Prot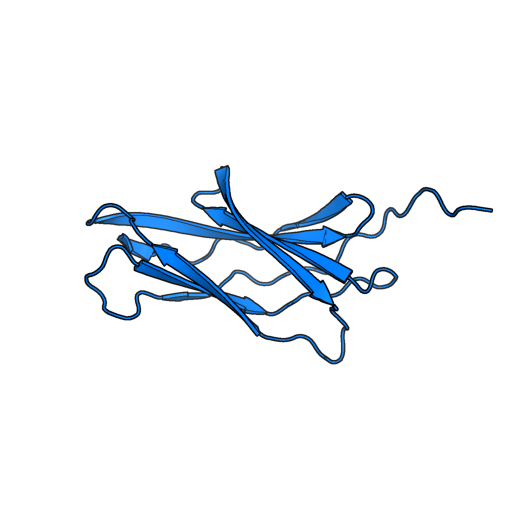ein AF-A0A4R5BX77-F1 (afdb_monomer_lite)

InterPro domains:
  IPR003961 Fibronectin type III [PF00041] (22-102)
  IPR003961 Fibronectin type III [PS50853] (12-107)
  IPR003961 Fibronectin type III [SM00060] (10-96)
  IPR003961 Fibronectin type III [cd00063] (22-99)
  IPR013783 Immunoglobulin-like fold [G3DSA:2.60.40.10] (9-107)
  IPR036116 Fibronectin type III superfamily [SSF49265] (3-102)

Secondary structure (DSSP, 8-state):
---------PPP-PPPEEE-SSSSSSEEEEEEE----SS--EEEEEEEETTTEEEEEEEEE--TT-PPEEEEEEE-PPTT-EE-EEEEEE-TTS-EEEPPPPPPEE-

Organism: NCBI:txid705336

Radius of gyration: 14.93 Å; chains: 1; bounding box: 51×19×36 Å

Structure (mmCIF, N/CA/C/O backbone):
data_AF-A0A4R5BX77-F1
#
_entry.id   AF-A0A4R5BX77-F1
#
loop_
_atom_site.group_PDB
_atom_site.id
_atom_site.type_symbol
_atom_site.label_atom_id
_atom_site.label_alt_id
_atom_site.label_comp_id
_atom_site.label_asym_id
_atom_site.label_entity_id
_atom_site.label_seq_id
_atom_site.pdbx_PDB_ins_code
_atom_site.Cartn_x
_atom_site.Cartn_y
_atom_site.Cartn_z
_atom_site.occupancy
_atom_site.B_iso_or_equiv
_atom_site.auth_seq_id
_atom_site.auth_comp_id
_atom_site.auth_asym_id
_atom_site.auth_atom_id
_atom_site.pdbx_PDB_model_num
ATOM 1 N N . MET A 1 1 ? 32.340 -6.209 -12.491 1.00 46.16 1 MET A N 1
ATOM 2 C CA . MET A 1 1 ? 31.988 -4.852 -12.034 1.00 46.16 1 MET A CA 1
ATOM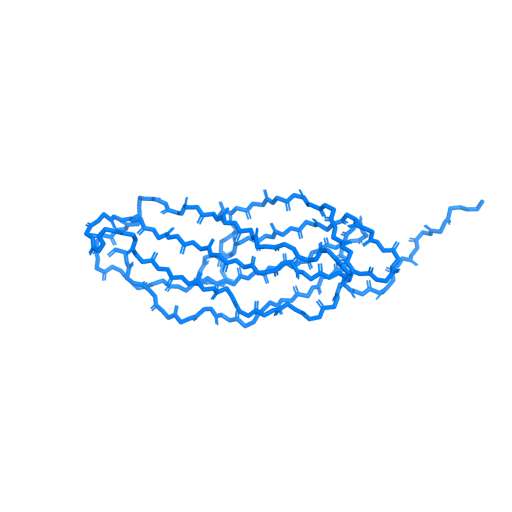 3 C C . MET A 1 1 ? 30.607 -4.953 -11.422 1.00 46.16 1 MET A C 1
ATOM 5 O O . MET A 1 1 ? 29.706 -5.384 -12.128 1.00 46.16 1 MET A O 1
ATOM 9 N N . ALA A 1 2 ? 30.462 -4.717 -10.119 1.00 51.72 2 ALA A N 1
ATOM 10 C CA . ALA A 1 2 ? 29.139 -4.658 -9.507 1.00 51.72 2 ALA A CA 1
ATOM 11 C C . ALA A 1 2 ? 28.529 -3.306 -9.890 1.00 51.72 2 ALA A C 1
ATOM 13 O O . ALA A 1 2 ? 29.172 -2.277 -9.702 1.00 51.72 2 ALA A O 1
ATOM 14 N N . VAL A 1 3 ? 27.344 -3.310 -10.491 1.00 53.44 3 VAL A N 1
ATOM 15 C CA . VAL A 1 3 ? 26.546 -2.091 -10.634 1.00 53.44 3 VAL A CA 1
ATOM 16 C C . VAL A 1 3 ? 26.080 -1.751 -9.220 1.00 53.44 3 VAL A C 1
ATOM 18 O O . VAL A 1 3 ? 25.325 -2.515 -8.632 1.00 53.44 3 VAL A O 1
ATOM 21 N N . THR A 1 4 ? 26.634 -0.699 -8.618 1.00 63.34 4 THR A N 1
ATOM 22 C CA . THR A 1 4 ? 26.408 -0.368 -7.196 1.00 63.34 4 THR A CA 1
ATOM 23 C C . THR A 1 4 ? 25.421 0.773 -6.978 1.00 63.34 4 THR A C 1
ATOM 25 O O . THR A 1 4 ? 25.225 1.176 -5.838 1.00 63.34 4 THR A O 1
ATOM 28 N N . THR A 1 5 ? 24.822 1.323 -8.034 1.00 67.25 5 THR A N 1
ATOM 29 C CA . THR A 1 5 ? 23.864 2.428 -7.914 1.00 67.25 5 THR A CA 1
ATOM 30 C C . THR A 1 5 ? 22.768 2.283 -8.959 1.00 67.25 5 THR A C 1
ATOM 32 O O . THR A 1 5 ? 23.004 2.568 -10.135 1.00 67.25 5 THR A O 1
ATOM 35 N N . ASP A 1 6 ? 21.596 1.842 -8.517 1.00 78.12 6 ASP A N 1
ATOM 36 C CA . ASP A 1 6 ? 20.336 2.051 -9.218 1.00 78.12 6 ASP A CA 1
ATOM 37 C C . ASP A 1 6 ? 19.696 3.322 -8.655 1.00 78.12 6 ASP A C 1
ATOM 39 O O . ASP A 1 6 ? 19.643 3.512 -7.439 1.00 78.12 6 ASP A O 1
ATOM 43 N N . THR A 1 7 ? 19.279 4.219 -9.537 1.00 82.06 7 THR A N 1
ATOM 44 C CA . THR A 1 7 ? 18.571 5.453 -9.169 1.00 82.06 7 THR A CA 1
ATOM 45 C C . THR A 1 7 ? 17.156 5.488 -9.737 1.00 82.06 7 THR A C 1
ATOM 47 O O . THR A 1 7 ? 16.425 6.449 -9.486 1.00 82.06 7 THR A O 1
ATOM 50 N N . GLY A 1 8 ? 16.798 4.503 -10.568 1.00 90.19 8 GLY A N 1
ATOM 51 C CA . GLY A 1 8 ? 15.437 4.300 -11.029 1.00 90.19 8 GLY A CA 1
ATOM 52 C C . GLY A 1 8 ? 14.577 3.920 -9.836 1.00 90.19 8 GLY A C 1
ATOM 53 O O . GLY A 1 8 ? 15.032 3.242 -8.932 1.00 90.19 8 GLY A O 1
ATOM 54 N N . LYS A 1 9 ? 13.360 4.447 -9.782 1.00 93.81 9 LYS A N 1
ATOM 55 C CA . LYS A 1 9 ? 12.373 4.020 -8.795 1.00 93.81 9 LYS A CA 1
ATOM 56 C C . LYS A 1 9 ? 11.292 3.237 -9.527 1.00 93.81 9 LYS A C 1
ATOM 58 O O . LYS A 1 9 ? 11.008 3.593 -10.678 1.00 93.81 9 LYS A O 1
ATOM 63 N N . PRO A 1 10 ? 10.591 2.327 -8.830 1.00 96.94 10 PRO A N 1
ATOM 64 C CA . PRO A 1 10 ? 9.416 1.679 -9.387 1.00 96.94 10 PRO A CA 1
ATOM 65 C C . PRO A 1 10 ? 8.437 2.699 -9.955 1.00 96.94 10 PRO A C 1
ATOM 67 O O . PRO A 1 10 ? 8.307 3.792 -9.409 1.00 96.94 10 PRO A O 1
ATOM 70 N N . GLU A 1 11 ? 7.713 2.361 -11.014 1.00 98.00 11 GLU A N 1
ATOM 71 C CA . GLU A 1 11 ? 6.691 3.222 -11.605 1.00 98.00 11 GLU A CA 1
ATOM 72 C C . GLU A 1 11 ? 5.589 3.577 -10.596 1.00 98.00 11 GLU A C 1
ATOM 74 O O . GLU A 1 11 ? 5.415 2.924 -9.560 1.00 98.00 11 GLU A O 1
ATOM 79 N N . SER A 1 12 ? 4.826 4.632 -10.887 1.00 97.44 12 SER A N 1
ATOM 80 C CA . SER A 1 12 ? 3.741 5.082 -10.010 1.00 97.44 12 SER A CA 1
ATOM 81 C C . SER A 1 12 ? 2.764 3.955 -9.668 1.00 97.44 12 SER A C 1
ATOM 83 O O . SER A 1 12 ? 2.324 3.202 -10.533 1.00 97.44 12 SER A O 1
ATOM 85 N N . ILE A 1 13 ? 2.382 3.884 -8.394 1.00 98.00 13 ILE A N 1
ATOM 86 C CA . ILE A 1 13 ? 1.407 2.929 -7.872 1.00 98.00 13 ILE A CA 1
ATOM 87 C C . ILE A 1 13 ? 0.091 3.650 -7.552 1.00 98.00 13 ILE A C 1
ATOM 89 O O . ILE A 1 13 ? 0.082 4.750 -6.996 1.00 98.00 13 ILE A O 1
ATOM 93 N N . ALA A 1 14 ? -1.033 3.048 -7.941 1.00 98.19 14 ALA A N 1
ATOM 94 C CA . ALA A 1 14 ? -2.360 3.582 -7.642 1.00 98.19 14 ALA A CA 1
ATOM 95 C C . ALA A 1 14 ? -2.670 3.489 -6.139 1.00 98.19 14 ALA A C 1
ATOM 97 O O . ALA A 1 14 ? -2.108 2.645 -5.439 1.00 98.19 14 ALA A O 1
ATOM 98 N N . LYS A 1 15 ? -3.581 4.339 -5.640 1.00 98.38 15 LYS A N 1
ATOM 99 C CA . LYS A 1 15 ? -4.074 4.216 -4.258 1.00 98.38 15 LYS A CA 1
ATOM 100 C C . LYS A 1 15 ? -4.678 2.821 -4.029 1.00 98.38 15 LYS A C 1
ATOM 102 O O . LYS A 1 15 ? -5.306 2.298 -4.957 1.00 98.38 15 LYS A O 1
ATOM 107 N N . PRO A 1 16 ? -4.516 2.225 -2.837 1.00 98.75 16 PRO A N 1
ATOM 108 C CA . PRO A 1 16 ? -5.180 0.969 -2.530 1.00 98.75 16 PRO A CA 1
ATOM 109 C C . PRO A 1 16 ? -6.696 1.174 -2.409 1.00 98.75 16 PRO A C 1
ATOM 111 O O . PRO A 1 16 ? -7.168 2.256 -2.046 1.00 98.75 16 PRO A O 1
ATOM 114 N N . ASN A 1 17 ? -7.446 0.116 -2.704 1.00 98.50 17 ASN A N 1
ATOM 115 C CA . ASN A 1 17 ? -8.855 0.001 -2.355 1.00 98.50 17 ASN A CA 1
ATOM 116 C C . ASN A 1 17 ? -8.966 -0.610 -0.956 1.00 98.50 17 ASN A C 1
ATOM 118 O O . ASN A 1 17 ? -8.231 -1.544 -0.629 1.00 98.50 17 ASN A O 1
ATOM 122 N N . VAL A 1 18 ? -9.860 -0.066 -0.135 1.00 97.56 18 VAL A N 1
ATOM 123 C CA . VAL A 1 18 ? -10.044 -0.495 1.253 1.00 97.56 18 VAL A CA 1
ATOM 124 C C . VAL A 1 18 ? -11.515 -0.744 1.520 1.00 97.56 18 VAL A C 1
ATOM 126 O O . VAL A 1 18 ? -12.361 0.100 1.231 1.00 97.56 18 VAL A O 1
ATOM 129 N N . GLU A 1 19 ? -11.820 -1.914 2.063 1.00 94.38 19 GLU A N 1
ATOM 130 C CA . GLU A 1 19 ? -13.193 -2.347 2.298 1.00 94.38 19 GLU A CA 1
ATOM 131 C C . GLU A 1 19 ? -13.322 -3.008 3.667 1.00 94.38 19 GLU A C 1
ATOM 133 O O . GLU A 1 19 ? -12.398 -3.649 4.165 1.00 94.38 19 GLU A O 1
ATOM 138 N N . LYS A 1 20 ? -14.499 -2.869 4.283 1.00 91.12 20 LYS A N 1
ATOM 139 C CA . LYS A 1 20 ? -14.876 -3.668 5.449 1.00 91.12 20 LYS A CA 1
ATOM 140 C C . LYS A 1 20 ? -15.623 -4.917 4.9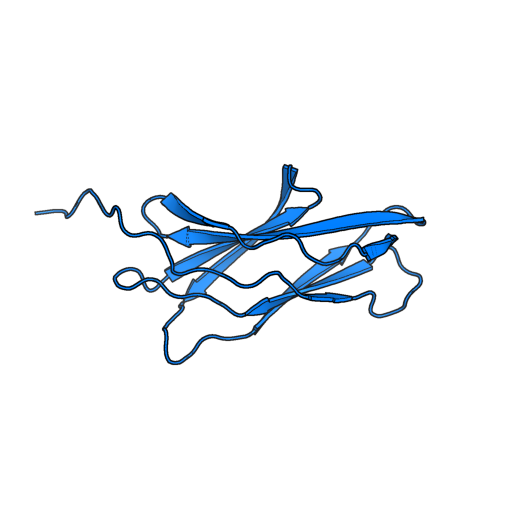79 1.00 91.12 20 LYS A C 1
ATOM 142 O O . LYS A 1 20 ? -16.773 -4.772 4.560 1.00 91.12 20 LYS A O 1
ATOM 147 N N . PRO A 1 21 ? -15.056 -6.126 5.101 1.00 84.06 21 PRO A N 1
ATOM 148 C CA . PRO A 1 21 ? -15.711 -7.335 4.602 1.00 84.06 21 PRO A CA 1
ATOM 149 C C . PRO A 1 21 ? -17.015 -7.688 5.341 1.00 84.06 21 PRO A C 1
ATOM 151 O O . PRO A 1 21 ? -17.919 -8.259 4.737 1.00 84.06 21 PRO A O 1
ATOM 154 N N . ASP A 1 22 ? -17.155 -7.334 6.623 1.00 79.81 22 ASP A N 1
ATOM 155 C CA . ASP A 1 22 ? -18.347 -7.645 7.435 1.00 79.81 22 ASP A CA 1
ATOM 156 C C . ASP A 1 22 ? -18.995 -6.416 8.109 1.00 79.81 22 ASP A C 1
ATOM 158 O O . ASP A 1 22 ? -19.946 -6.545 8.885 1.00 79.81 22 ASP A O 1
ATOM 162 N N . GLY A 1 23 ? -18.473 -5.214 7.837 1.00 70.62 23 GLY A N 1
ATOM 163 C CA . GLY A 1 23 ? -18.972 -3.933 8.349 1.00 70.62 23 GLY A CA 1
ATOM 164 C C . GLY A 1 23 ? -18.899 -3.726 9.870 1.00 70.62 23 GLY A C 1
ATOM 165 O O . GLY A 1 23 ? -19.223 -2.630 10.330 1.00 70.62 23 GLY A O 1
ATOM 166 N N . THR A 1 24 ? -18.497 -4.729 10.656 1.00 69.25 24 THR A N 1
ATOM 167 C CA . THR A 1 24 ? -18.691 -4.746 12.120 1.00 69.25 24 THR A CA 1
ATOM 168 C C . THR A 1 24 ? -17.501 -5.252 12.920 1.00 69.25 24 THR A C 1
ATOM 170 O O . THR A 1 24 ? -17.392 -4.893 14.093 1.00 69.25 24 THR A O 1
ATOM 173 N N . SER A 1 25 ? -16.607 -6.047 12.333 1.00 70.31 25 SER A N 1
ATOM 174 C CA . SER A 1 25 ? -15.348 -6.382 12.985 1.00 70.31 25 SER A CA 1
ATOM 175 C C . SER A 1 25 ? -14.326 -5.278 12.719 1.00 70.31 25 SER A C 1
ATOM 177 O O . SER A 1 25 ? -14.397 -4.597 11.697 1.00 70.31 25 SER A O 1
ATOM 179 N N . GLY A 1 26 ? -13.382 -5.095 13.645 1.00 87.81 26 GLY A N 1
ATOM 180 C CA . GLY A 1 26 ? -12.195 -4.241 13.498 1.00 87.81 26 GLY A CA 1
ATOM 181 C C . GLY A 1 26 ? -11.238 -4.724 12.411 1.00 87.81 26 GLY A C 1
ATOM 182 O O . GLY A 1 26 ? -10.039 -4.830 12.660 1.00 87.81 26 GLY A O 1
ATOM 183 N N . THR A 1 27 ? -11.783 -5.108 11.259 1.00 92.69 27 THR A N 1
ATOM 184 C CA . THR A 1 27 ? -11.132 -5.764 10.139 1.00 92.69 27 THR A CA 1
ATOM 185 C C . THR A 1 27 ? -11.332 -4.925 8.893 1.00 92.69 27 THR A C 1
ATOM 187 O O . THR A 1 27 ? -12.457 -4.556 8.543 1.00 92.69 27 THR A O 1
ATOM 190 N N . VAL A 1 28 ? -10.236 -4.675 8.192 1.00 95.62 28 VAL A N 1
ATOM 191 C CA . VAL A 1 28 ? -10.220 -3.981 6.908 1.00 95.62 28 VAL A CA 1
ATOM 192 C C . VAL A 1 28 ? -9.445 -4.834 5.918 1.00 95.62 28 VAL A C 1
ATOM 194 O O . VAL A 1 28 ? -8.337 -5.288 6.198 1.00 95.62 28 VAL A O 1
ATOM 197 N N . GLU A 1 29 ? -10.019 -5.046 4.741 1.00 96.69 29 GLU A N 1
ATOM 198 C CA . GLU A 1 29 ? -9.306 -5.617 3.608 1.00 96.69 29 GLU A CA 1
ATOM 199 C C . GLU A 1 29 ? -8.702 -4.488 2.769 1.00 96.69 29 GLU A C 1
ATOM 201 O O . GLU A 1 29 ? -9.407 -3.601 2.290 1.00 96.69 29 GLU A O 1
ATOM 206 N N . VAL A 1 30 ? -7.383 -4.528 2.597 1.00 98.50 30 VAL A N 1
ATOM 207 C CA . VAL A 1 30 ? -6.602 -3.595 1.786 1.00 98.50 30 VAL A CA 1
ATOM 208 C C . VAL A 1 30 ? -6.156 -4.325 0.530 1.00 98.50 30 VAL A C 1
ATOM 210 O O . VAL A 1 30 ? -5.436 -5.321 0.600 1.00 98.50 30 VAL A O 1
ATOM 213 N N . THR A 1 31 ? -6.544 -3.816 -0.634 1.00 98.69 31 THR A N 1
ATOM 214 C CA . THR A 1 31 ? -6.171 -4.384 -1.931 1.00 98.69 31 THR A CA 1
ATOM 215 C C . THR A 1 31 ? -5.445 -3.358 -2.787 1.00 98.69 31 THR A C 1
ATOM 217 O O . THR A 1 31 ? -5.794 -2.179 -2.819 1.00 98.69 31 THR A O 1
ATOM 220 N N . TRP A 1 32 ? -4.410 -3.790 -3.503 1.00 98.75 32 TRP A N 1
ATOM 221 C CA . TRP A 1 32 ? -3.677 -2.935 -4.435 1.00 98.75 32 TRP A CA 1
ATOM 222 C C . TRP A 1 32 ? -3.231 -3.714 -5.662 1.00 98.75 32 TRP A C 1
ATOM 224 O O . TRP A 1 32 ? -3.018 -4.921 -5.610 1.00 98.75 32 TRP A O 1
ATOM 234 N N . THR A 1 33 ? -3.082 -3.023 -6.788 1.00 98.56 33 THR A N 1
ATOM 235 C CA . THR A 1 33 ? -2.446 -3.608 -7.974 1.00 98.56 33 THR A CA 1
ATOM 236 C C . THR A 1 33 ? -0.950 -3.335 -7.912 1.00 98.56 33 THR A C 1
ATOM 238 O O . THR A 1 33 ? -0.534 -2.229 -7.562 1.00 98.56 33 THR A O 1
ATOM 241 N N . GLN A 1 34 ? -0.138 -4.335 -8.242 1.00 98.50 34 GLN A N 1
ATOM 242 C CA . GLN A 1 34 ? 1.307 -4.176 -8.368 1.00 98.50 34 GLN A CA 1
ATOM 243 C C . GLN A 1 34 ? 1.667 -3.033 -9.334 1.00 98.50 34 GLN A C 1
ATOM 245 O O . GLN A 1 34 ? 0.980 -2.789 -10.321 1.00 98.50 34 GLN A O 1
ATOM 250 N N . THR A 1 35 ? 2.795 -2.376 -9.072 1.00 98.12 35 THR A N 1
ATOM 251 C CA . THR A 1 35 ? 3.541 -1.565 -10.055 1.00 98.12 35 THR A CA 1
ATOM 252 C C . THR A 1 35 ? 4.809 -2.301 -10.468 1.00 98.12 35 THR A C 1
ATOM 254 O O . THR A 1 35 ? 5.161 -3.266 -9.802 1.00 98.12 35 THR A O 1
ATOM 257 N N . TRP A 1 36 ? 5.522 -1.870 -11.500 1.00 97.88 36 TRP A N 1
ATOM 258 C CA . TRP A 1 36 ? 6.768 -2.486 -11.967 1.00 97.88 36 TRP A CA 1
ATOM 259 C C . TRP A 1 36 ? 7.927 -1.500 -11.910 1.00 97.88 36 TRP A C 1
ATOM 261 O O . TRP A 1 36 ? 7.724 -0.296 -11.810 1.00 97.88 36 TRP A O 1
ATOM 271 N N . ASP A 1 37 ? 9.135 -2.027 -12.026 1.00 97.00 37 ASP A N 1
ATOM 272 C CA . ASP A 1 37 ? 10.346 -1.254 -12.246 1.00 97.00 37 ASP A CA 1
ATOM 273 C C . ASP A 1 37 ? 11.050 -1.769 -13.515 1.00 97.00 37 ASP A C 1
ATOM 275 O O . ASP A 1 37 ? 10.883 -2.932 -13.910 1.00 97.00 37 ASP A O 1
ATOM 279 N N . ARG A 1 38 ? 11.760 -0.884 -14.223 1.00 94.25 38 ARG A N 1
ATOM 280 C CA . ARG A 1 38 ? 12.296 -1.173 -15.559 1.00 94.25 38 ARG A CA 1
ATOM 281 C C . ARG A 1 38 ? 13.429 -2.190 -15.537 1.00 94.25 38 ARG A C 1
ATOM 283 O O . ARG A 1 38 ? 13.588 -2.942 -16.504 1.00 94.25 38 ARG A O 1
ATOM 290 N N . ASP A 1 39 ? 14.190 -2.212 -14.463 1.00 92.31 39 ASP A N 1
ATOM 291 C CA . ASP A 1 39 ? 15.412 -2.977 -14.292 1.00 92.31 39 ASP A CA 1
ATOM 292 C C . ASP A 1 39 ? 15.40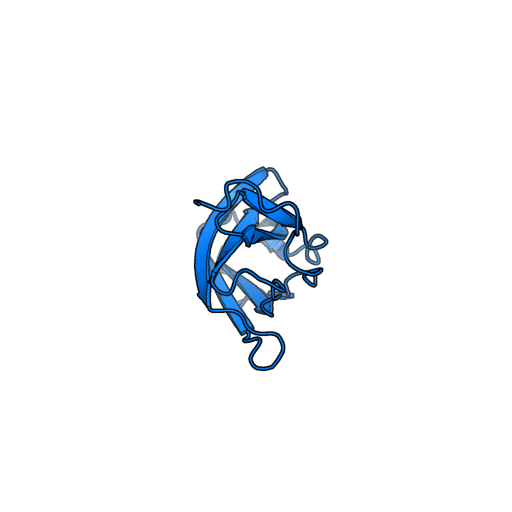2 -3.817 -13.016 1.00 92.31 39 ASP A C 1
ATOM 294 O O . ASP A 1 39 ? 16.252 -4.696 -12.854 1.00 92.31 39 ASP A O 1
ATOM 298 N N . ASN A 1 40 ? 14.406 -3.654 -12.146 1.00 94.56 40 ASN A N 1
ATOM 299 C CA . ASN A 1 40 ? 14.228 -4.471 -10.955 1.00 94.56 40 ASN A CA 1
ATOM 300 C C . ASN A 1 40 ? 12.898 -5.240 -10.996 1.00 94.56 40 ASN A C 1
ATOM 302 O O . ASN A 1 40 ? 11.801 -4.706 -10.879 1.00 94.56 40 ASN A O 1
ATOM 306 N N . ARG A 1 41 ? 12.983 -6.567 -11.131 1.00 94.81 41 ARG A N 1
ATOM 307 C CA . ARG A 1 41 ? 11.782 -7.417 -11.166 1.00 94.81 41 ARG A CA 1
ATOM 308 C C . ARG A 1 41 ? 11.122 -7.566 -9.795 1.00 94.81 41 ARG A C 1
ATOM 310 O O . ARG A 1 41 ? 9.905 -7.692 -9.726 1.00 94.81 41 ARG A O 1
ATOM 317 N N . ASN A 1 42 ? 11.908 -7.695 -8.734 1.00 97.12 42 ASN A N 1
ATOM 318 C CA . ASN A 1 42 ? 11.380 -7.978 -7.404 1.00 97.12 42 ASN A CA 1
ATOM 319 C C . ASN A 1 42 ? 11.227 -6.662 -6.658 1.00 97.12 42 ASN A C 1
ATOM 321 O O . ASN A 1 42 ? 12.211 -5.950 -6.489 1.00 97.12 42 ASN A O 1
ATOM 325 N N . LEU A 1 43 ? 10.001 -6.364 -6.235 1.00 98.50 43 LEU A N 1
ATOM 326 C CA . LEU A 1 43 ? 9.674 -5.169 -5.472 1.00 98.50 43 LEU A CA 1
ATOM 327 C C . LEU A 1 43 ? 9.102 -5.571 -4.118 1.00 98.50 43 LEU A C 1
ATOM 329 O O . LEU A 1 43 ? 8.327 -6.525 -4.021 1.00 98.50 43 LEU A O 1
ATOM 333 N N . THR A 1 44 ? 9.458 -4.812 -3.092 1.00 98.75 44 THR A N 1
ATOM 334 C CA . THR A 1 44 ? 8.839 -4.874 -1.770 1.00 98.75 44 THR A CA 1
ATOM 335 C C . THR A 1 44 ? 7.677 -3.892 -1.717 1.00 98.75 44 THR A C 1
ATOM 337 O O . THR A 1 44 ? 7.846 -2.717 -2.032 1.00 98.75 44 THR A O 1
ATOM 340 N N . TYR A 1 45 ? 6.502 -4.361 -1.312 1.00 98.81 45 TYR A N 1
ATOM 341 C CA . TYR A 1 45 ? 5.326 -3.535 -1.061 1.00 98.81 45 TYR A CA 1
ATOM 342 C C . TYR A 1 45 ? 5.119 -3.407 0.442 1.00 98.81 45 TYR A C 1
ATOM 344 O O . TYR A 1 45 ? 4.872 -4.402 1.121 1.00 98.81 45 TYR A O 1
ATOM 352 N N . GLU A 1 46 ? 5.209 -2.186 0.951 1.00 98.88 46 GLU A N 1
ATOM 353 C CA . GLU A 1 46 ? 4.865 -1.835 2.326 1.00 98.88 46 GLU A CA 1
ATOM 354 C C . GLU A 1 46 ? 3.432 -1.286 2.343 1.00 98.88 46 GLU A C 1
ATOM 356 O O . GLU A 1 46 ? 3.104 -0.414 1.537 1.00 98.88 46 GLU A O 1
ATOM 361 N N . VAL A 1 47 ? 2.582 -1.787 3.241 1.00 98.88 47 VAL A N 1
ATOM 362 C CA . VAL A 1 47 ? 1.250 -1.233 3.531 1.00 98.88 47 VAL A CA 1
ATOM 363 C C . VAL A 1 47 ? 1.381 -0.350 4.763 1.00 98.88 47 VAL A C 1
ATOM 365 O O . VAL A 1 47 ? 1.776 -0.831 5.828 1.00 98.88 47 VAL A O 1
ATOM 368 N N . ILE A 1 48 ? 1.063 0.934 4.617 1.00 98.88 48 ILE A N 1
ATOM 369 C CA . ILE A 1 48 ? 1.224 1.947 5.657 1.00 98.88 48 ILE A CA 1
ATOM 370 C C . ILE A 1 48 ? -0.149 2.386 6.158 1.00 98.88 48 ILE A C 1
ATOM 372 O O . ILE A 1 48 ? -0.951 2.908 5.384 1.00 98.88 48 ILE A O 1
ATOM 376 N N . LEU A 1 49 ? -0.389 2.203 7.452 1.00 98.56 49 LEU A N 1
ATOM 377 C CA . LEU A 1 49 ? -1.544 2.703 8.187 1.00 98.56 49 LEU A CA 1
ATOM 378 C C . LEU A 1 49 ? -1.286 4.141 8.652 1.00 98.56 49 LEU A C 1
ATOM 380 O O . LEU A 1 49 ? -0.229 4.445 9.216 1.00 98.56 49 LEU A O 1
ATOM 384 N N . ASP A 1 50 ? -2.254 5.020 8.395 1.00 98.19 50 ASP A N 1
ATOM 385 C CA . ASP A 1 50 ? -2.299 6.417 8.849 1.00 98.19 50 ASP A CA 1
ATOM 386 C C . ASP A 1 50 ? -1.027 7.223 8.538 1.00 98.19 50 ASP A C 1
ATOM 388 O O . ASP A 1 50 ? -0.619 8.108 9.284 1.00 98.19 50 ASP A O 1
ATOM 392 N N . ALA A 1 51 ? -0.406 6.916 7.393 1.00 97.88 51 ALA A N 1
ATOM 393 C CA . ALA A 1 51 ? 0.840 7.514 6.899 1.00 97.88 51 ALA A CA 1
ATOM 394 C C . ALA A 1 51 ? 2.069 7.365 7.822 1.00 97.88 51 ALA A C 1
ATOM 396 O O . ALA A 1 51 ? 3.103 7.973 7.546 1.00 97.88 51 ALA A O 1
ATOM 397 N N . GLU A 1 52 ? 1.989 6.542 8.868 1.00 96.94 52 GLU A N 1
ATOM 398 C CA . GLU A 1 52 ? 3.045 6.420 9.878 1.00 96.94 52 GLU A CA 1
ATOM 399 C C . GLU A 1 52 ? 3.544 4.982 10.034 1.00 96.94 52 GLU A C 1
ATOM 401 O O . GLU A 1 52 ? 4.751 4.738 10.024 1.00 96.94 52 GLU A O 1
ATOM 406 N N . THR A 1 53 ? 2.634 4.012 10.150 1.00 98.12 53 THR A N 1
ATOM 407 C CA . THR A 1 53 ? 2.994 2.657 10.588 1.00 98.12 53 THR A CA 1
ATOM 408 C C . THR A 1 53 ? 2.955 1.667 9.435 1.00 98.12 53 THR A C 1
ATOM 410 O O . THR A 1 53 ? 1.903 1.450 8.844 1.00 98.12 53 THR A O 1
ATOM 413 N N . VAL A 1 54 ? 4.074 1.000 9.144 1.00 98.56 54 VAL A N 1
ATOM 414 C CA . VAL A 1 54 ? 4.078 -0.161 8.241 1.00 98.56 54 VAL A CA 1
ATOM 415 C C . VAL A 1 54 ? 3.428 -1.342 8.962 1.00 98.56 54 VAL A C 1
ATOM 417 O O . VAL A 1 54 ? 4.004 -1.897 9.895 1.00 98.56 54 VAL A O 1
ATOM 420 N N . VAL A 1 55 ? 2.228 -1.724 8.529 1.00 98.56 55 VAL A N 1
ATOM 421 C CA . VAL A 1 55 ? 1.456 -2.843 9.102 1.00 98.56 55 VAL A CA 1
ATOM 422 C C . VAL A 1 55 ? 1.654 -4.146 8.330 1.00 98.56 55 VAL A C 1
ATOM 424 O O . VAL A 1 55 ? 1.436 -5.229 8.865 1.00 98.56 55 VAL A O 1
ATOM 427 N N . HIS A 1 56 ? 2.120 -4.059 7.084 1.00 98.75 56 HIS A N 1
ATOM 428 C CA . HIS A 1 56 ? 2.435 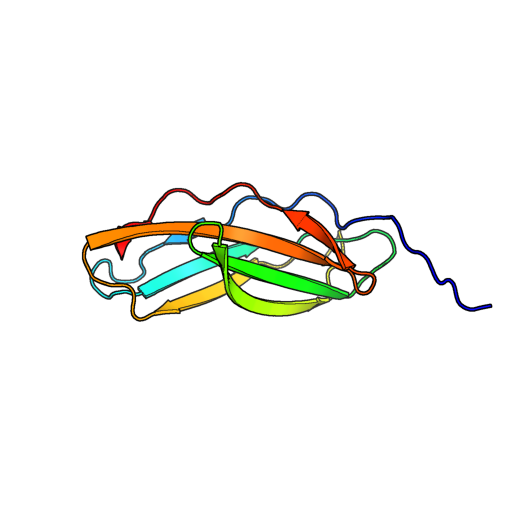-5.220 6.263 1.00 98.75 56 HIS A CA 1
ATOM 429 C C . HIS A 1 56 ? 3.595 -4.924 5.314 1.00 98.75 56 HIS A C 1
ATOM 431 O O . HIS A 1 56 ? 3.746 -3.801 4.840 1.00 98.75 56 HIS A O 1
ATOM 437 N N . SER A 1 57 ? 4.402 -5.941 5.021 1.00 98.69 57 SER A N 1
ATOM 438 C CA . SER A 1 57 ? 5.479 -5.870 4.037 1.00 98.69 57 SER A CA 1
ATOM 439 C C . SER A 1 57 ? 5.585 -7.200 3.302 1.00 98.69 57 SER A C 1
ATOM 441 O O . SER A 1 57 ? 5.595 -8.262 3.930 1.00 98.69 57 SER A O 1
ATOM 443 N N . VAL A 1 58 ? 5.632 -7.148 1.973 1.00 98.69 58 VAL A N 1
ATOM 444 C CA . VAL A 1 58 ? 5.677 -8.342 1.126 1.00 98.69 58 VAL A CA 1
ATOM 445 C C . VAL A 1 58 ? 6.488 -8.088 -0.138 1.00 98.69 58 VAL A C 1
ATOM 447 O O . VAL A 1 58 ? 6.255 -7.121 -0.860 1.00 98.69 58 VAL A O 1
ATOM 450 N N . GLU A 1 59 ? 7.434 -8.979 -0.432 1.00 98.44 59 GLU A N 1
ATOM 451 C CA . GLU A 1 59 ? 8.135 -8.977 -1.716 1.00 98.44 59 GLU A CA 1
ATOM 452 C C . GLU A 1 59 ? 7.321 -9.741 -2.762 1.00 98.44 59 GLU A C 1
ATOM 454 O O . GLU A 1 59 ? 6.812 -10.837 -2.506 1.00 98.44 59 GLU A O 1
ATOM 459 N N . ALA A 1 60 ? 7.231 -9.190 -3.970 1.00 97.88 60 ALA A N 1
ATOM 460 C CA . ALA A 1 60 ? 6.662 -9.892 -5.103 1.00 97.88 60 ALA A CA 1
ATOM 461 C C . ALA A 1 60 ? 7.412 -9.590 -6.404 1.00 97.88 60 ALA A C 1
ATOM 463 O O . ALA A 1 60 ? 7.902 -8.487 -6.648 1.00 97.88 60 ALA A O 1
ATOM 464 N N . GLY A 1 61 ? 7.464 -10.594 -7.279 1.00 97.50 61 GLY A N 1
ATOM 465 C CA . GLY A 1 61 ? 7.920 -10.398 -8.648 1.00 97.50 61 GLY A CA 1
ATOM 466 C C . GLY A 1 61 ? 6.872 -9.61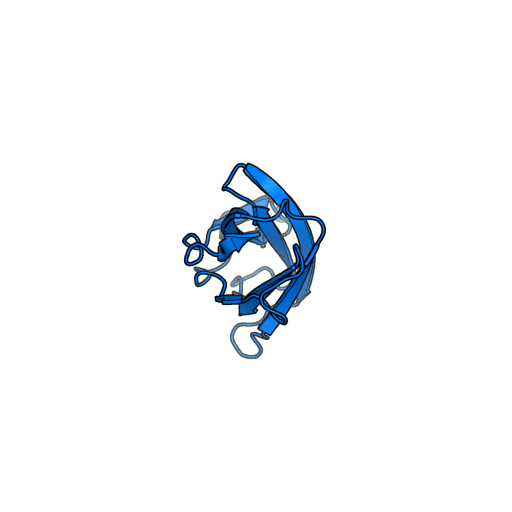7 -9.434 1.00 97.50 61 GLY A C 1
ATOM 467 O O . GLY A 1 61 ? 5.748 -10.092 -9.578 1.00 97.50 61 GLY A O 1
ATOM 468 N N . SER A 1 62 ? 7.266 -8.472 -9.976 1.00 96.00 62 SER A N 1
ATOM 469 C CA . SER A 1 62 ? 6.407 -7.568 -10.721 1.00 96.00 62 SER A CA 1
ATOM 470 C C . SER A 1 62 ? 6.953 -7.292 -12.118 1.00 96.00 62 SER A C 1
ATOM 472 O O . SER A 1 62 ? 8.148 -7.077 -12.325 1.00 96.00 62 SER A O 1
ATOM 474 N N . ARG A 1 63 ? 6.076 -7.370 -13.118 1.00 94.38 63 ARG A N 1
ATOM 475 C CA . ARG A 1 63 ? 6.403 -7.184 -14.537 1.00 94.38 63 ARG A CA 1
ATOM 476 C C . ARG A 1 63 ? 5.299 -6.363 -15.171 1.00 94.38 63 ARG A C 1
ATOM 478 O O . ARG A 1 63 ? 4.133 -6.656 -14.937 1.00 94.38 63 ARG A O 1
ATOM 485 N N . PHE A 1 64 ? 5.644 -5.419 -16.045 1.00 95.88 64 PHE A N 1
ATOM 486 C CA . PHE A 1 64 ? 4.651 -4.515 -16.643 1.00 95.88 64 PHE A CA 1
ATOM 487 C C . PHE A 1 64 ? 3.515 -5.228 -17.402 1.00 95.88 64 PHE A C 1
ATOM 489 O O . PHE A 1 64 ? 2.453 -4.649 -17.593 1.00 95.88 64 PHE A O 1
ATOM 496 N N . TRP A 1 65 ? 3.729 -6.475 -17.840 1.00 94.31 65 TRP A N 1
ATOM 497 C CA . TRP A 1 65 ? 2.742 -7.302 -18.547 1.00 94.31 65 TRP A CA 1
ATOM 498 C C . TRP A 1 65 ? 2.007 -8.329 -17.663 1.00 94.31 65 TRP A C 1
ATOM 500 O O . TRP A 1 65 ? 1.185 -9.080 -18.178 1.00 94.31 65 TRP A O 1
ATOM 510 N N . ASP A 1 66 ? 2.323 -8.414 -16.369 1.00 95.81 66 ASP A N 1
ATOM 511 C CA . ASP A 1 66 ? 1.725 -9.354 -15.402 1.00 95.81 66 ASP A CA 1
ATOM 512 C C . ASP A 1 66 ? 1.668 -8.686 -14.019 1.00 95.81 66 ASP A C 1
ATOM 514 O O . ASP A 1 66 ? 2.278 -9.151 -13.057 1.00 95.81 66 ASP A O 1
ATOM 518 N N . LEU A 1 67 ? 0.993 -7.534 -13.952 1.00 97.44 67 LEU A N 1
ATOM 519 C CA . LEU A 1 67 ? 0.718 -6.831 -12.700 1.00 97.44 67 LEU A CA 1
ATOM 520 C C . LEU A 1 67 ? -0.522 -7.439 -12.054 1.00 97.44 67 LEU A C 1
ATOM 522 O O . LEU A 1 67 ? -1.610 -7.413 -12.632 1.00 97.44 67 LEU A O 1
ATOM 526 N N . ARG A 1 68 ? -0.356 -7.995 -10.857 1.00 97.50 68 ARG A N 1
ATOM 527 C CA . ARG A 1 68 ? -1.419 -8.703 -10.140 1.00 97.50 68 ARG A CA 1
ATOM 528 C C . ARG A 1 68 ? -2.003 -7.848 -9.030 1.00 97.50 68 ARG A C 1
ATOM 530 O O . ARG A 1 68 ? -1.350 -6.943 -8.512 1.00 97.50 68 ARG A O 1
ATOM 537 N N . THR A 1 69 ? -3.226 -8.174 -8.636 1.00 98.38 69 THR A N 1
ATOM 538 C CA . THR A 1 69 ? -3.811 -7.662 -7.398 1.00 98.38 69 THR A CA 1
ATOM 539 C C . THR A 1 69 ? -3.214 -8.403 -6.206 1.00 98.38 69 THR A C 1
ATOM 541 O O . THR A 1 69 ? -3.067 -9.625 -6.229 1.00 98.38 69 THR A O 1
ATOM 544 N N . MET A 1 70 ? -2.861 -7.648 -5.176 1.00 98.56 70 MET A N 1
ATOM 545 C CA . MET A 1 70 ? -2.397 -8.113 -3.879 1.00 98.56 70 MET A CA 1
ATOM 546 C C . MET A 1 70 ? -3.399 -7.688 -2.808 1.00 98.56 70 MET A C 1
ATOM 548 O O . MET A 1 70 ? -4.083 -6.675 -2.966 1.00 98.56 70 MET A O 1
ATOM 552 N N . THR A 1 71 ? -3.461 -8.463 -1.730 1.00 98.38 71 THR A N 1
ATOM 553 C CA . THR A 1 71 ? -4.421 -8.278 -0.641 1.00 98.38 71 THR A CA 1
ATOM 554 C C . THR A 1 71 ? -3.716 -8.430 0.700 1.00 98.38 71 THR A C 1
ATOM 556 O O . THR A 1 71 ? -2.900 -9.336 0.874 1.00 98.38 71 THR A O 1
ATOM 559 N N . TYR A 1 72 ? -4.068 -7.572 1.651 1.00 98.44 72 TYR A N 1
ATOM 560 C CA . TYR A 1 72 ? -3.714 -7.665 3.061 1.00 98.44 72 TYR A CA 1
ATOM 561 C C . TYR A 1 72 ? -4.975 -7.458 3.905 1.00 98.44 72 TYR A C 1
ATOM 563 O O . TYR A 1 72 ? -5.773 -6.571 3.616 1.00 98.44 72 TYR A O 1
ATOM 571 N N . THR A 1 73 ? -5.156 -8.266 4.947 1.00 96.94 73 THR A N 1
ATOM 572 C CA . THR A 1 73 ? -6.256 -8.114 5.905 1.00 96.94 73 THR A CA 1
ATOM 573 C C . THR A 1 73 ? -5.696 -7.553 7.202 1.00 96.94 73 THR A C 1
ATOM 575 O O . THR A 1 73 ? -4.966 -8.247 7.910 1.00 96.94 73 THR A O 1
ATOM 578 N N . ASP A 1 74 ? -6.044 -6.308 7.506 1.00 96.19 74 ASP A N 1
ATOM 579 C CA . ASP A 1 74 ? -5.733 -5.674 8.780 1.00 96.19 74 ASP A CA 1
ATOM 580 C C . ASP A 1 74 ? -6.807 -6.029 9.810 1.00 96.19 74 ASP A C 1
ATOM 582 O O . ASP A 1 74 ? -7.991 -6.065 9.476 1.00 96.19 74 ASP A O 1
ATOM 586 N N . THR A 1 75 ? -6.415 -6.317 11.050 1.00 94.25 75 THR A N 1
ATOM 587 C CA . THR A 1 75 ? -7.334 -6.783 12.103 1.00 94.25 75 THR A CA 1
ATOM 588 C C . THR A 1 75 ? -7.014 -6.136 13.442 1.00 94.25 75 THR A C 1
ATOM 590 O O . THR A 1 75 ? -5.876 -5.763 13.713 1.00 94.25 75 THR A O 1
ATOM 593 N N . GLY A 1 76 ? -8.011 -6.064 14.325 1.00 91.94 76 GLY A N 1
ATOM 594 C CA . GLY A 1 76 ? -7.837 -5.522 15.674 1.00 91.94 76 GLY A CA 1
ATOM 595 C C . GLY A 1 76 ? -7.923 -3.997 15.747 1.00 91.94 76 GLY A C 1
ATOM 596 O O . GLY A 1 76 ? -7.525 -3.421 16.759 1.00 91.94 76 GLY A O 1
ATOM 597 N N . LEU A 1 77 ? -8.468 -3.349 14.715 1.00 93.81 77 LEU A N 1
ATOM 598 C CA . LEU A 1 77 ? -8.780 -1.924 14.753 1.00 93.81 77 LEU A CA 1
ATOM 599 C C . LEU A 1 77 ? -9.857 -1.657 15.809 1.00 93.81 77 LEU A C 1
ATOM 601 O O . LEU A 1 77 ? -10.798 -2.437 15.987 1.00 93.81 77 LEU A O 1
ATOM 605 N N . ALA A 1 78 ? -9.709 -0.554 16.539 1.00 90.44 78 ALA A N 1
ATOM 606 C CA . ALA A 1 78 ? -10.690 -0.177 17.545 1.00 90.44 78 ALA A CA 1
ATOM 607 C C . ALA A 1 78 ? -12.009 0.243 16.861 1.00 90.44 78 ALA A C 1
ATOM 609 O O . ALA A 1 78 ? -11.977 1.035 15.923 1.00 90.44 78 ALA A O 1
ATOM 610 N N . PRO A 1 79 ? -13.182 -0.225 17.324 1.00 86.12 79 PRO A N 1
ATOM 611 C CA . PRO A 1 79 ? -14.445 0.142 16.694 1.00 86.12 79 PRO A CA 1
ATOM 612 C C . PRO A 1 79 ? -14.670 1.657 16.661 1.00 86.12 79 PRO A C 1
ATOM 614 O O . PRO A 1 79 ? -14.546 2.336 17.683 1.00 86.12 79 PRO A O 1
ATOM 617 N N . GLY A 1 80 ? -15.058 2.179 15.496 1.00 86.56 80 GLY A N 1
ATOM 618 C CA . GLY A 1 80 ? -15.404 3.591 15.319 1.00 86.56 80 GLY A CA 1
ATOM 619 C C . GLY A 1 80 ? -14.214 4.533 15.123 1.00 86.56 80 GLY A C 1
ATOM 620 O O . GLY A 1 80 ? -14.424 5.743 15.015 1.00 86.56 80 GLY A O 1
ATOM 621 N N . THR A 1 81 ? -12.984 4.021 15.043 1.00 92.44 81 THR A N 1
ATOM 622 C CA . THR A 1 81 ? -11.853 4.804 14.528 1.00 92.44 81 THR A CA 1
ATOM 623 C C . THR A 1 81 ? -11.968 4.969 13.016 1.00 92.44 81 THR A C 1
ATOM 625 O O . THR A 1 81 ? -12.746 4.281 12.359 1.00 92.44 81 THR A O 1
ATOM 628 N N . VAL A 1 82 ? -11.231 5.922 12.449 1.00 94.88 82 VAL A N 1
ATOM 629 C CA . VAL A 1 82 ? -11.150 6.133 11.000 1.00 94.88 82 VAL A CA 1
ATOM 630 C C . VAL A 1 82 ? -9.689 6.046 10.610 1.00 94.88 82 VAL A C 1
ATOM 632 O O . VAL A 1 82 ? -8.858 6.716 11.217 1.00 94.88 82 VAL A O 1
ATOM 635 N N . HIS A 1 83 ? -9.416 5.234 9.600 1.00 96.88 83 HIS A N 1
ATOM 636 C CA . HIS A 1 83 ? -8.082 4.896 9.145 1.00 96.88 83 HIS A CA 1
ATOM 637 C C . HIS A 1 83 ? -7.929 5.148 7.651 1.00 96.88 83 HIS A C 1
ATOM 639 O O . HIS A 1 83 ? -8.897 5.130 6.885 1.00 96.88 83 HIS A O 1
ATOM 645 N N . THR A 1 84 ? -6.690 5.370 7.233 1.00 98.50 84 THR A N 1
ATOM 646 C CA . THR A 1 84 ? -6.299 5.433 5.821 1.00 98.50 84 THR A CA 1
ATOM 647 C C . THR A 1 84 ? -5.109 4.526 5.574 1.00 98.50 84 THR A C 1
ATOM 649 O O . THR A 1 84 ? -4.272 4.333 6.454 1.00 98.50 84 THR A O 1
ATOM 652 N N . TYR A 1 85 ? -5.012 4.005 4.355 1.00 98.75 85 TYR A N 1
ATOM 653 C CA . TYR A 1 85 ? -3.907 3.148 3.947 1.00 98.75 85 TYR A CA 1
ATOM 654 C C . TYR A 1 85 ? -3.196 3.728 2.731 1.00 98.75 85 TYR A C 1
ATOM 656 O O . TYR A 1 85 ? -3.824 4.284 1.831 1.00 98.75 85 TYR A O 1
ATOM 664 N N . SER A 1 86 ? -1.882 3.575 2.662 1.00 98.88 86 SER A N 1
ATOM 665 C CA . SER A 1 86 ? -1.103 3.807 1.444 1.00 98.88 86 SER A CA 1
ATOM 666 C C . SER A 1 86 ? -0.162 2.637 1.188 1.00 98.88 86 SER A C 1
ATOM 668 O O . SER A 1 86 ? 0.135 1.853 2.088 1.00 98.88 86 SER A O 1
ATOM 670 N N . ILE A 1 87 ? 0.278 2.497 -0.061 1.00 98.88 87 ILE A N 1
ATOM 671 C CA . ILE A 1 87 ? 1.264 1.497 -0.458 1.00 98.88 87 ILE A CA 1
ATOM 672 C C . ILE A 1 87 ? 2.550 2.205 -0.853 1.00 98.88 87 ILE A C 1
ATOM 674 O O . ILE A 1 87 ? 2.525 3.176 -1.616 1.00 98.88 87 ILE A O 1
ATOM 678 N N . ARG A 1 88 ? 3.685 1.681 -0.399 1.00 98.75 88 ARG A N 1
ATOM 679 C CA . ARG A 1 88 ? 4.999 2.046 -0.925 1.00 98.75 88 ARG A CA 1
ATOM 680 C C . ARG A 1 88 ? 5.607 0.845 -1.633 1.00 98.75 88 ARG A C 1
ATOM 682 O O . ARG A 1 88 ? 5.796 -0.199 -1.020 1.00 98.75 88 ARG A O 1
ATOM 689 N N . ALA A 1 89 ? 5.914 0.999 -2.916 1.00 98.56 89 ALA A N 1
ATOM 690 C CA . ALA A 1 89 ? 6.703 0.027 -3.665 1.00 98.56 89 ALA A CA 1
ATOM 691 C C . ALA A 1 89 ? 8.178 0.431 -3.595 1.00 98.56 89 ALA A C 1
ATOM 693 O O . ALA A 1 89 ? 8.502 1.587 -3.873 1.00 98.56 89 ALA A O 1
ATOM 694 N N . VAL A 1 90 ? 9.048 -0.501 -3.218 1.00 98.44 90 VAL A N 1
ATOM 695 C CA . VAL A 1 90 ? 10.481 -0.288 -3.004 1.00 98.44 90 VAL A CA 1
ATOM 696 C C . VAL A 1 90 ? 11.262 -1.341 -3.777 1.00 98.44 90 VAL A C 1
ATOM 698 O O . VAL A 1 90 ? 10.935 -2.526 -3.724 1.00 98.44 90 VAL A O 1
ATOM 701 N N . ASP A 1 91 ? 12.275 -0.913 -4.512 1.00 97.19 91 ASP A N 1
ATOM 702 C CA . ASP A 1 91 ? 13.180 -1.805 -5.223 1.00 97.19 91 ASP A CA 1
ATOM 703 C C . ASP A 1 91 ? 14.295 -2.368 -4.303 1.00 97.19 91 ASP A C 1
ATOM 705 O O . ASP A 1 91 ? 14.434 -1.938 -3.152 1.00 97.19 91 ASP A O 1
ATOM 709 N N . PRO A 1 92 ? 15.116 -3.334 -4.760 1.00 96.06 92 PRO A N 1
ATOM 710 C CA . PRO A 1 92 ? 16.195 -3.914 -3.954 1.00 96.06 92 PRO A CA 1
ATOM 711 C C . PRO A 1 92 ? 17.329 -2.944 -3.582 1.00 96.06 92 PRO A C 1
ATOM 713 O O . PRO A 1 92 ? 18.144 -3.270 -2.717 1.00 96.06 92 PRO A O 1
ATOM 716 N N . PHE A 1 93 ? 17.409 -1.779 -4.226 1.00 94.19 93 PHE A N 1
ATOM 717 C CA . PHE A 1 93 ? 18.389 -0.726 -3.948 1.00 94.19 93 PHE A CA 1
ATOM 718 C C . PHE A 1 93 ? 17.836 0.365 -3.016 1.00 94.19 93 PHE A C 1
ATOM 720 O O . PHE A 1 93 ? 18.584 1.242 -2.581 1.00 94.19 93 PHE A O 1
ATOM 727 N N . GLY A 1 94 ? 16.558 0.275 -2.640 1.00 94.62 94 GLY A N 1
ATOM 728 C CA . GLY A 1 94 ? 15.888 1.167 -1.703 1.00 94.62 94 GLY A CA 1
ATOM 729 C C . GLY A 1 94 ? 15.198 2.366 -2.352 1.00 94.62 94 GLY A C 1
ATOM 730 O O . GLY A 1 94 ? 14.650 3.201 -1.619 1.00 94.62 94 GLY A O 1
ATOM 731 N N . ASN A 1 95 ? 15.175 2.477 -3.686 1.00 95.69 95 ASN A N 1
ATOM 732 C CA . ASN A 1 95 ? 14.366 3.509 -4.325 1.00 95.69 95 ASN A CA 1
ATOM 733 C C . ASN A 1 95 ? 12.900 3.097 -4.260 1.00 95.69 95 ASN A C 1
ATOM 735 O O . ASN A 1 95 ? 12.548 1.924 -4.368 1.00 95.69 95 ASN A O 1
ATOM 739 N N . GLY A 1 96 ? 12.014 4.067 -4.056 1.00 96.75 96 GLY A N 1
ATOM 740 C CA . GLY A 1 96 ? 10.609 3.748 -3.882 1.00 96.75 96 GLY A CA 1
ATOM 741 C C . GLY A 1 96 ? 9.662 4.834 -4.340 1.00 96.75 96 GLY A C 1
ATOM 742 O O . GLY A 1 96 ? 10.012 6.012 -4.440 1.00 96.75 96 GLY A O 1
ATOM 743 N N . ASN A 1 97 ? 8.432 4.406 -4.592 1.00 98.06 97 ASN A N 1
ATOM 744 C CA . ASN A 1 97 ? 7.324 5.257 -4.980 1.00 98.06 97 ASN A CA 1
ATOM 745 C C . ASN A 1 97 ? 6.123 4.986 -4.075 1.00 98.06 97 ASN A C 1
ATOM 747 O O . ASN A 1 97 ? 5.832 3.844 -3.718 1.00 98.06 97 ASN A O 1
ATOM 751 N N . TRP A 1 98 ? 5.436 6.063 -3.715 1.00 98.38 98 TRP A N 1
ATOM 752 C CA . TRP A 1 98 ? 4.269 6.038 -2.843 1.00 98.38 98 TRP A CA 1
ATOM 753 C C . TRP A 1 98 ? 2.994 6.133 -3.669 1.00 98.38 98 TRP A C 1
ATOM 755 O O . TRP A 1 98 ? 2.938 6.880 -4.650 1.00 98.38 98 TRP A O 1
ATOM 765 N N . SER A 1 99 ? 1.960 5.417 -3.243 1.00 98.69 99 SER A N 1
ATOM 766 C CA . SER A 1 99 ? 0.601 5.671 -3.696 1.00 98.69 99 SER A CA 1
ATOM 767 C C . SER A 1 99 ? 0.044 6.925 -3.022 1.00 98.69 99 SER A C 1
ATOM 769 O O . SER A 1 99 ? 0.535 7.373 -1.984 1.00 98.69 99 SER A O 1
ATOM 771 N N . ALA A 1 100 ? -1.054 7.455 -3.559 1.00 98.62 100 ALA A N 1
ATOM 772 C CA . ALA A 1 100 ? -1.932 8.291 -2.745 1.00 98.62 100 ALA A CA 1
ATOM 773 C C . ALA A 1 100 ? -2.554 7.458 -1.604 1.00 98.62 100 ALA A C 1
ATOM 775 O O . ALA A 1 100 ? -2.580 6.224 -1.671 1.00 98.62 100 ALA A O 1
ATOM 776 N N . GLN A 1 101 ? -3.059 8.131 -0.570 1.00 98.62 101 GLN A N 1
ATOM 777 C CA . GLN A 1 101 ? -3.863 7.479 0.465 1.00 98.62 101 GLN A CA 1
ATOM 778 C C . GLN A 1 101 ? -5.156 6.909 -0.137 1.00 98.62 101 GLN A C 1
ATOM 780 O O . GLN A 1 101 ? -5.694 7.443 -1.114 1.00 98.62 101 GLN A O 1
ATOM 785 N N . SER A 1 102 ? -5.638 5.818 0.448 1.00 98.75 102 SER A N 1
ATOM 786 C CA . SER A 1 102 ? -6.964 5.267 0.207 1.00 98.75 102 SER A CA 1
ATOM 787 C C . SER A 1 102 ? -8.050 6.279 0.563 1.00 98.75 102 SER A C 1
ATOM 789 O O . SER A 1 102 ? -7.800 7.297 1.214 1.00 98.75 102 SER A O 1
ATOM 791 N N . ASP A 1 103 ? -9.289 5.958 0.201 1.00 98.19 103 ASP A N 1
ATOM 792 C CA . ASP A 1 103 ? -10.415 6.598 0.876 1.00 98.19 103 ASP A CA 1
ATOM 793 C C . ASP A 1 103 ? -10.424 6.174 2.363 1.00 98.19 103 ASP A C 1
ATOM 795 O O . ASP A 1 103 ? -9.936 5.082 2.683 1.00 98.19 103 ASP A O 1
ATOM 799 N N . PRO A 1 104 ? -10.906 7.018 3.292 1.00 96.81 104 PRO A N 1
ATOM 800 C CA . PRO A 1 104 ? -10.970 6.651 4.700 1.00 96.81 104 PRO A CA 1
ATOM 801 C C . PRO A 1 104 ? -11.913 5.469 4.932 1.00 96.81 104 PRO A C 1
ATOM 803 O O . PRO A 1 104 ? -13.001 5.411 4.358 1.00 96.81 104 PRO A O 1
ATOM 806 N N . VAL A 1 105 ? -11.526 4.567 5.828 1.00 94.31 105 VAL A N 1
ATOM 807 C CA . VAL A 1 105 ? -12.316 3.401 6.233 1.00 94.31 105 VAL A CA 1
ATOM 808 C C . VAL A 1 105 ? -12.414 3.359 7.749 1.00 94.31 105 VAL A C 1
ATOM 810 O O . VAL A 1 105 ? -11.466 3.698 8.452 1.00 94.31 105 VAL A O 1
ATOM 813 N N . SER A 1 106 ? -13.578 2.998 8.281 1.00 89.75 106 SER A N 1
ATOM 814 C CA . SER A 1 106 ? -13.723 2.880 9.732 1.00 89.75 106 SER A CA 1
ATOM 815 C C . SER A 1 106 ? -13.022 1.622 10.264 1.00 89.75 106 SER A C 1
ATOM 817 O O . SER A 1 106 ? -12.869 0.659 9.520 1.00 89.75 106 SER A O 1
ATOM 819 N N . GLY A 1 107 ? -12.637 1.617 11.540 1.00 81.69 107 GLY A N 1
ATOM 820 C CA . GLY A 1 107 ? -12.363 0.424 12.353 1.00 81.69 107 GLY A CA 1
ATOM 821 C C . GLY A 1 107 ? -13.651 -0.175 12.887 1.00 81.69 107 GLY A C 1
ATOM 822 O O . GLY A 1 107 ? -14.642 0.574 13.069 1.00 81.69 107 GLY A O 1
#

Sequence (107 aa):
MAVTTDTGKPESIAKPNVEKPDGTSGTVEVTWTQTWDRDNRNLTYEVILDAETVVHSVEAGSRFWDLRTMTYTDTGLAPGTVHTYSIRAVDPFGNGNWSAQSDPVSG

Foldseek 3Di:
DDPQDDPWAWDAWAAWEWDDPVLPFQKIKTKGWDTGTPPFQKKKKFKDKPNPDRPDIDIDGDDPVDTDMDIDMDHDHDFFAKMKIKIWIAGPSGHIYIYPIYDIDGD

pLDDT: mean 93.19, std 10.25, range [46.16, 98.88]